Protein AF-A0A839LL98-F1 (afdb_monomer)

Mean predicted aligned error: 7.26 Å

Foldseek 3Di:
DCPVVDDDDDDVVVVVCCVVVPDDPVVVVVVCCVVCVPPPDALDQQVDPPPPDPCPPDDDDDDDDPPVVVVVLVVVCVVVVHDSVVVVVVVVQVVSCVRRVHPDHD

Sequence (106 aa):
DRGQDLPPAQPFRNYVAQARLGLTPAQHEAYFREQLGDVDEPTLPYGLSDVQGDGSQVGEAHLALPDSLSQALRTQARRLGVSVASLCHLAYAQLLGRVSGREDVV

Radius of gyration: 20.04 Å; Cα contacts (8 Å, |Δi|>4): 41; chains: 1; bounding box: 52×34×44 Å

Solvent-accessible surface area (backbone atoms only — not comparable to full-atom values): 6853 Å² total; per-residue (Å²): 131,75,78,80,80,56,78,81,82,77,63,68,66,56,55,54,48,48,65,70,70,51,74,52,69,69,57,54,49,52,51,50,43,72,75,51,64,85,66,86,71,79,62,36,56,75,71,58,77,91,73,93,67,93,61,87,84,70,81,86,85,87,80,86,74,55,68,68,58,54,52,49,45,50,52,50,18,61,76,71,75,49,52,54,66,58,55,52,51,50,55,47,46,57,49,44,17,65,51,45,77,34,92,78,67,106

Nearest PDB structures (foldseek):
  8f7g-assembly1_A  TM=8.295E-01  e=7.610E-02  Bacillus subtilis
  6n57-assembly1_L  TM=1.685E-01  e=7.461E+00  Escherichia coli

Secondary structure (DSSP, 8-state):
-GGGGSPPPPPHHHHHHHH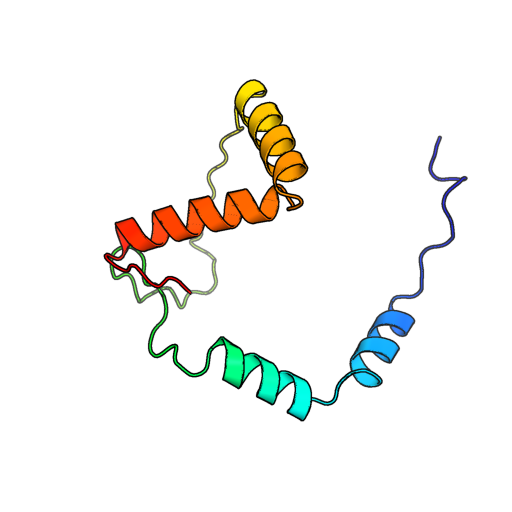HHSS-HHHHHHHHHHHHTT--S---GGG-----S-STT------PPPHHHHHHHHHHHHHHTS-HHHHHHHHHHHHHHHHHT-SS--

pLDDT: mean 90.06, std 9.27, range [49.38, 98.62]

Structure (mmCIF, N/CA/C/O backbone):
data_AF-A0A839LL98-F1
#
_entry.id   AF-A0A839LL98-F1
#
loop_
_atom_site.group_PDB
_atom_site.id
_atom_site.type_symbol
_atom_site.label_atom_id
_atom_site.label_alt_id
_atom_site.label_comp_id
_atom_site.label_asym_id
_atom_site.label_entity_id
_atom_site.label_seq_id
_atom_site.pdbx_PDB_ins_code
_atom_site.Cartn_x
_atom_site.Cartn_y
_atom_site.Cartn_z
_atom_site.occupancy
_atom_site.B_iso_or_equiv
_atom_site.auth_seq_id
_atom_site.auth_comp_id
_atom_site.auth_asym_id
_atom_site.auth_atom_id
_atom_site.pdbx_PDB_model_num
ATOM 1 N N . ASP A 1 1 ? 29.557 13.892 6.217 1.00 49.38 1 ASP A N 1
ATOM 2 C CA . ASP A 1 1 ? 28.833 14.161 4.969 1.00 49.38 1 ASP A CA 1
ATOM 3 C C . ASP A 1 1 ? 28.825 12.872 4.145 1.00 49.38 1 ASP A C 1
ATOM 5 O O . ASP A 1 1 ? 29.863 12.484 3.639 1.00 49.38 1 ASP A O 1
ATOM 9 N N . ARG A 1 2 ? 27.731 12.094 4.183 1.00 60.34 2 ARG A N 1
ATOM 10 C CA . ARG A 1 2 ? 27.676 10.694 3.686 1.00 60.34 2 ARG A CA 1
ATOM 11 C C . ARG A 1 2 ? 27.313 10.572 2.200 1.00 60.34 2 ARG A C 1
ATOM 13 O O . ARG A 1 2 ? 27.257 9.464 1.679 1.00 60.34 2 ARG A O 1
ATOM 20 N N . GLY A 1 3 ? 27.041 11.692 1.528 1.00 62.16 3 GLY A N 1
ATOM 21 C CA . GLY A 1 3 ? 26.663 11.701 0.113 1.00 62.16 3 GLY A CA 1
ATOM 22 C C . GLY A 1 3 ? 27.809 11.348 -0.840 1.00 62.16 3 GLY A C 1
ATOM 23 O O . GLY A 1 3 ? 27.543 10.908 -1.952 1.00 62.16 3 GLY A O 1
ATOM 24 N N . GLN A 1 4 ? 29.067 11.500 -0.406 1.00 68.12 4 GLN A N 1
ATOM 25 C CA . GLN A 1 4 ? 30.256 11.252 -1.235 1.00 68.12 4 GLN A CA 1
ATOM 26 C C . GLN A 1 4 ? 30.654 9.764 -1.337 1.00 68.12 4 GLN A C 1
ATOM 28 O O . GLN A 1 4 ? 31.403 9.417 -2.243 1.00 68.12 4 GLN A O 1
ATOM 33 N N . ASP A 1 5 ? 30.113 8.888 -0.479 1.00 82.56 5 ASP A N 1
ATOM 34 C CA . ASP A 1 5 ? 30.428 7.443 -0.450 1.00 82.56 5 ASP A CA 1
ATOM 35 C C . ASP A 1 5 ? 29.367 6.564 -1.144 1.00 82.56 5 ASP A C 1
ATOM 37 O O . ASP A 1 5 ? 29.405 5.334 -1.054 1.00 82.56 5 ASP A O 1
ATOM 41 N N . LEU A 1 6 ? 28.376 7.166 -1.810 1.00 85.69 6 LEU A N 1
ATOM 42 C CA . LEU A 1 6 ? 27.339 6.412 -2.512 1.00 85.69 6 LEU A CA 1
ATOM 43 C C . LEU A 1 6 ? 27.779 6.071 -3.941 1.00 85.69 6 LEU A C 1
ATOM 45 O O . LEU A 1 6 ? 28.373 6.909 -4.623 1.00 85.69 6 LEU A O 1
ATOM 49 N N . PRO A 1 7 ? 27.451 4.864 -4.437 1.00 87.06 7 PRO A N 1
ATOM 50 C CA . PRO A 1 7 ? 27.648 4.550 -5.842 1.00 87.06 7 PRO A CA 1
ATOM 51 C C . PRO A 1 7 ? 26.848 5.527 -6.721 1.00 87.06 7 PRO A C 1
ATOM 53 O O . PRO A 1 7 ? 25.799 6.028 -6.299 1.00 87.06 7 PRO A O 1
ATOM 56 N N . PRO A 1 8 ? 27.309 5.788 -7.955 1.00 88.19 8 PRO A N 1
ATOM 57 C CA . PRO A 1 8 ? 26.604 6.675 -8.868 1.00 88.19 8 PRO A CA 1
ATOM 58 C C . PRO A 1 8 ? 25.180 6.169 -9.120 1.00 88.19 8 PRO A C 1
ATOM 60 O O . PRO A 1 8 ? 24.948 4.967 -9.281 1.00 88.19 8 PRO A O 1
ATOM 63 N N . ALA A 1 9 ? 24.224 7.099 -9.182 1.00 89.06 9 ALA A N 1
ATOM 64 C CA . ALA A 1 9 ? 22.842 6.774 -9.504 1.00 89.06 9 ALA A CA 1
ATOM 65 C C . ALA A 1 9 ? 22.766 6.086 -10.874 1.00 89.06 9 ALA A C 1
ATOM 67 O O . ALA A 1 9 ? 23.352 6.550 -11.857 1.00 89.06 9 ALA A O 1
ATOM 68 N N . GLN A 1 10 ? 22.026 4.980 -10.951 1.00 91.56 10 GLN A N 1
ATOM 69 C CA . GLN A 1 10 ? 21.819 4.314 -12.229 1.00 91.56 10 GLN A CA 1
ATOM 70 C C . GLN A 1 10 ? 20.954 5.183 -13.153 1.00 91.56 10 GLN A C 1
ATOM 72 O O . GLN A 1 10 ? 19.924 5.704 -12.719 1.00 91.56 10 GLN A O 1
ATOM 77 N N . PRO A 1 11 ? 21.318 5.322 -14.440 1.00 94.19 11 PRO A N 1
ATOM 78 C CA . PRO A 1 11 ? 20.497 6.049 -15.396 1.00 94.19 11 PRO A CA 1
ATOM 79 C C . PRO A 1 11 ? 19.104 5.425 -15.542 1.00 94.19 11 PRO A C 1
ATOM 81 O O . PRO A 1 11 ? 18.983 4.237 -15.842 1.00 94.19 11 PRO A O 1
ATOM 84 N N . PHE A 1 12 ? 18.048 6.237 -15.445 1.00 92.50 12 PHE A N 1
ATOM 85 C CA . PHE A 1 12 ? 16.656 5.774 -15.572 1.00 92.50 12 PHE A CA 1
ATOM 86 C C . PHE A 1 12 ? 16.369 5.035 -16.895 1.00 92.50 12 PHE A C 1
ATOM 88 O O . PHE A 1 12 ? 15.565 4.107 -16.938 1.00 92.50 12 PHE A O 1
ATOM 95 N N . ARG A 1 13 ? 17.095 5.364 -17.973 1.00 93.75 13 ARG A N 1
ATOM 96 C CA . ARG A 1 13 ? 17.007 4.661 -19.268 1.00 93.75 13 ARG A CA 1
ATOM 97 C C . ARG A 1 13 ? 17.268 3.154 -19.171 1.00 93.75 13 ARG A C 1
ATOM 99 O O . ARG A 1 13 ? 16.733 2.408 -19.983 1.00 93.75 13 ARG A O 1
ATOM 106 N N . ASN A 1 14 ? 18.062 2.706 -18.196 1.00 92.56 14 ASN A N 1
ATOM 107 C CA . ASN A 1 14 ? 18.335 1.284 -17.995 1.00 92.56 14 ASN A CA 1
ATOM 108 C C . ASN A 1 14 ? 17.068 0.557 -17.523 1.00 92.56 14 ASN A C 1
ATOM 110 O O . ASN A 1 14 ? 16.754 -0.514 -18.031 1.00 92.56 14 ASN A O 1
ATOM 114 N N . TYR A 1 15 ? 16.301 1.177 -16.620 1.00 89.31 15 TYR A N 1
ATOM 115 C CA . TYR A 1 15 ? 14.996 0.672 -16.199 1.00 89.31 15 TYR A CA 1
ATOM 116 C C . TYR A 1 15 ? 13.998 0.657 -17.363 1.00 89.31 15 TYR A C 1
ATOM 118 O O . TYR A 1 15 ? 13.329 -0.347 -17.578 1.00 89.31 15 TYR A O 1
ATOM 126 N N . VAL A 1 16 ? 13.946 1.724 -18.171 1.00 91.75 16 VAL A N 1
ATOM 127 C CA . VAL A 1 16 ? 13.082 1.766 -19.367 1.00 91.75 16 VAL A CA 1
ATOM 128 C C . VAL A 1 16 ? 13.431 0.637 -20.340 1.00 91.75 16 VAL A C 1
ATOM 130 O O . VAL A 1 16 ? 12.533 -0.037 -20.841 1.00 91.75 16 VAL A O 1
ATOM 133 N N . ALA A 1 17 ? 14.722 0.401 -20.587 1.00 91.06 17 ALA A N 1
ATOM 134 C CA . ALA A 1 17 ? 15.174 -0.703 -21.424 1.00 91.06 17 ALA A CA 1
ATOM 135 C C . ALA A 1 17 ? 14.750 -2.058 -20.838 1.00 91.06 17 ALA A C 1
ATOM 137 O O . ALA A 1 17 ? 14.186 -2.872 -21.560 1.00 91.06 17 ALA A O 1
ATOM 138 N N . GLN A 1 18 ? 14.935 -2.279 -19.532 1.00 87.62 18 GLN A N 1
ATOM 139 C CA . GLN A 1 18 ? 14.504 -3.507 -18.857 1.00 87.62 18 GLN A CA 1
ATOM 140 C C . GLN A 1 18 ? 12.983 -3.712 -18.925 1.00 87.62 18 GLN A C 1
ATOM 142 O O . GLN A 1 18 ? 12.531 -4.817 -19.203 1.00 87.62 18 GLN A O 1
ATOM 147 N N . ALA A 1 19 ? 12.189 -2.660 -18.728 1.00 87.62 19 ALA A N 1
ATOM 148 C CA . ALA A 1 19 ? 10.731 -2.727 -18.808 1.00 87.62 19 ALA A CA 1
ATOM 149 C C . ALA A 1 19 ? 10.230 -3.021 -20.234 1.00 87.62 19 ALA A C 1
ATOM 151 O O . ALA A 1 19 ? 9.192 -3.651 -20.405 1.00 87.62 19 ALA A O 1
ATOM 152 N N . ARG A 1 20 ? 10.961 -2.574 -21.267 1.00 86.88 20 ARG A N 1
ATOM 153 C CA . ARG A 1 20 ? 10.628 -2.815 -22.684 1.00 86.88 20 ARG A CA 1
ATOM 154 C C . ARG A 1 20 ? 11.128 -4.160 -23.211 1.00 86.88 20 ARG A C 1
ATOM 156 O O . ARG A 1 20 ? 10.485 -4.724 -24.087 1.00 86.88 20 ARG A O 1
ATOM 163 N N . LEU A 1 21 ? 12.275 -4.629 -22.722 1.00 85.81 21 LEU A N 1
ATOM 164 C CA . LEU A 1 21 ? 12.936 -5.869 -23.154 1.00 85.81 21 LEU A CA 1
ATOM 165 C C . LEU A 1 21 ? 12.641 -7.064 -22.235 1.00 85.81 21 LEU A C 1
ATOM 167 O O . LEU A 1 21 ? 13.131 -8.159 -22.492 1.00 85.81 21 LEU A O 1
ATOM 171 N N . GLY A 1 22 ? 11.904 -6.839 -21.146 1.00 83.00 22 GLY A N 1
ATOM 172 C CA . GLY A 1 22 ? 11.491 -7.861 -20.193 1.00 83.00 22 GLY A CA 1
ATOM 173 C C . GLY A 1 22 ? 10.333 -8.710 -20.715 1.00 83.00 22 GLY A C 1
ATOM 174 O O . GLY A 1 22 ? 10.335 -9.175 -21.852 1.00 83.00 22 GLY A O 1
ATOM 175 N N . LEU A 1 23 ? 9.333 -8.937 -19.865 1.00 84.94 23 LEU A N 1
ATOM 176 C CA . LEU A 1 23 ? 8.154 -9.713 -20.239 1.00 84.94 23 LEU A CA 1
ATOM 177 C C . LEU A 1 23 ? 7.338 -8.997 -21.319 1.00 84.94 23 LEU A C 1
ATOM 179 O O . LEU A 1 23 ? 7.210 -7.771 -21.345 1.00 84.94 23 LEU A O 1
ATOM 183 N N . THR A 1 24 ? 6.756 -9.790 -22.210 1.00 87.56 24 THR A N 1
ATOM 184 C CA . THR A 1 24 ? 5.862 -9.282 -23.249 1.00 87.56 24 THR A CA 1
ATOM 185 C C . THR A 1 24 ? 4.542 -8.790 -22.638 1.00 87.56 24 THR A C 1
ATOM 187 O O . THR A 1 24 ? 4.110 -9.308 -21.605 1.00 87.56 24 THR A O 1
ATOM 190 N N . PRO A 1 25 ? 3.834 -7.845 -23.285 1.00 89.31 25 PRO A N 1
ATOM 191 C CA . PRO A 1 25 ? 2.504 -7.423 -22.841 1.00 89.31 25 PRO A CA 1
ATOM 192 C C . PRO A 1 25 ? 1.523 -8.588 -22.657 1.00 89.31 25 PRO A C 1
ATOM 194 O O . PRO A 1 25 ? 0.777 -8.598 -21.686 1.00 89.31 25 PRO A O 1
ATOM 197 N N . ALA A 1 26 ? 1.583 -9.603 -23.525 1.00 93.81 26 ALA A N 1
ATOM 198 C CA . ALA A 1 26 ? 0.749 -10.800 -23.419 1.00 93.81 26 ALA A CA 1
ATOM 199 C C . ALA A 1 26 ? 1.025 -11.608 -22.139 1.00 93.81 26 ALA A C 1
ATOM 201 O O . ALA A 1 26 ? 0.101 -12.160 -21.551 1.00 93.81 26 ALA A O 1
ATOM 202 N N . GLN A 1 27 ? 2.279 -11.658 -21.674 1.00 92.94 27 GLN A N 1
ATOM 203 C CA . GLN A 1 27 ? 2.617 -12.311 -20.405 1.00 92.94 27 GLN A CA 1
ATOM 204 C C . GLN A 1 27 ? 2.102 -11.513 -19.203 1.00 92.94 27 GLN A C 1
ATOM 206 O O . GLN A 1 27 ? 1.605 -12.113 -18.255 1.00 92.94 27 GLN A O 1
ATOM 211 N N . HIS A 1 28 ? 2.174 -10.178 -19.247 1.00 92.00 28 HIS A N 1
ATOM 212 C CA . HIS A 1 28 ? 1.562 -9.340 -18.212 1.00 92.00 28 HIS A CA 1
ATOM 213 C C . HIS A 1 28 ? 0.036 -9.499 -18.184 1.00 92.00 28 HIS A C 1
ATOM 215 O O . HIS A 1 28 ? -0.537 -9.653 -17.111 1.00 92.00 28 HIS A O 1
ATOM 221 N N . GLU A 1 29 ? -0.618 -9.504 -19.348 1.00 95.25 29 GLU A N 1
ATOM 222 C CA . GLU A 1 29 ? -2.067 -9.700 -19.454 1.00 95.25 29 GLU A CA 1
ATOM 223 C C . GLU A 1 29 ? -2.490 -11.071 -18.925 1.00 95.25 29 GLU A C 1
ATOM 225 O O . GLU A 1 29 ? -3.425 -11.147 -18.135 1.00 95.25 29 GLU A O 1
ATOM 230 N N . ALA A 1 30 ? -1.790 -12.142 -19.316 1.00 96.38 30 ALA A N 1
ATOM 231 C CA . ALA A 1 30 ? -2.076 -13.488 -18.831 1.00 96.38 30 ALA A CA 1
ATOM 232 C C . ALA A 1 30 ? -1.977 -13.570 -17.301 1.00 96.38 30 ALA A C 1
ATOM 234 O O . ALA A 1 30 ? -2.889 -14.092 -16.668 1.00 96.38 30 ALA A O 1
ATOM 235 N N . TYR A 1 31 ? -0.926 -12.985 -16.715 1.00 95.19 31 TYR A N 1
ATOM 236 C CA . TYR A 1 31 ? -0.756 -12.923 -15.264 1.00 95.19 31 TYR A CA 1
ATOM 237 C C . TYR A 1 31 ? -1.905 -12.170 -14.582 1.00 95.19 31 TYR A C 1
ATOM 239 O O . TYR A 1 31 ? -2.531 -12.693 -13.670 1.00 95.19 31 TYR A O 1
ATOM 247 N N . PHE A 1 32 ? -2.234 -10.952 -15.024 1.00 94.62 32 PHE A N 1
ATOM 248 C CA . PHE A 1 32 ? -3.309 -10.188 -14.381 1.00 94.62 32 PHE A CA 1
ATOM 249 C C . PHE A 1 32 ? -4.693 -10.794 -14.614 1.00 94.62 32 PHE A C 1
ATOM 251 O O . PHE A 1 32 ? -5.538 -10.701 -13.732 1.00 94.62 32 PHE A O 1
ATOM 258 N N . ARG A 1 33 ? -4.924 -11.453 -15.754 1.00 95.88 33 ARG A N 1
ATOM 259 C CA . ARG A 1 33 ? -6.159 -12.207 -15.993 1.00 95.88 33 ARG A CA 1
ATOM 260 C C . ARG A 1 33 ? -6.283 -13.400 -15.052 1.00 95.88 33 ARG A C 1
ATOM 262 O O . ARG A 1 33 ? -7.379 -13.662 -14.584 1.00 95.88 33 ARG A O 1
ATOM 269 N N . GLU A 1 34 ? -5.195 -14.113 -14.782 1.00 96.19 34 GLU A N 1
ATOM 270 C CA . GLU A 1 34 ? -5.190 -15.191 -13.787 1.00 96.19 34 GLU A CA 1
ATOM 271 C C . GLU A 1 34 ? -5.466 -14.653 -12.377 1.00 96.19 34 GLU A C 1
ATOM 273 O O . GLU A 1 34 ? -6.225 -15.260 -11.632 1.00 96.19 34 GLU A O 1
ATOM 278 N N . GLN A 1 35 ? -4.891 -13.498 -12.027 1.00 93.62 35 GLN A N 1
ATOM 279 C CA . GLN A 1 35 ? -4.987 -12.936 -10.677 1.00 93.62 35 GLN A CA 1
ATOM 280 C C . GLN A 1 35 ? -6.281 -12.168 -10.374 1.00 93.62 35 GLN A C 1
ATOM 282 O O . GLN A 1 35 ? -6.631 -12.064 -9.205 1.00 93.62 35 GLN A O 1
ATOM 287 N N . LEU A 1 36 ? -6.908 -11.545 -11.377 1.00 93.00 36 LEU A N 1
ATOM 288 C CA . LEU A 1 36 ? -8.024 -10.598 -11.209 1.00 93.00 36 LEU A CA 1
ATOM 289 C C . LEU A 1 36 ? -9.203 -10.891 -12.153 1.00 93.00 36 LEU A C 1
ATOM 291 O O . LEU A 1 36 ? -10.095 -10.059 -12.302 1.00 93.00 36 LEU A O 1
ATOM 295 N N . GLY A 1 37 ? -9.184 -12.015 -12.872 1.00 92.81 37 GLY A N 1
ATOM 296 C CA . GLY A 1 37 ? -10.173 -12.315 -13.913 1.00 92.81 37 GLY A CA 1
ATOM 297 C C . GLY A 1 37 ? -11.577 -12.627 -13.394 1.00 92.81 37 GLY A C 1
ATOM 298 O O . GLY A 1 37 ? -12.521 -12.589 -14.176 1.00 92.81 37 GLY A O 1
ATOM 299 N N . ASP A 1 38 ? -11.703 -12.934 -12.107 1.00 92.38 38 ASP A N 1
ATOM 300 C CA . ASP A 1 38 ? -12.941 -13.195 -11.369 1.00 92.38 38 ASP A CA 1
ATOM 301 C C . ASP A 1 38 ? -13.464 -11.965 -10.605 1.00 92.38 38 ASP A C 1
ATOM 303 O O . ASP A 1 38 ? -14.482 -12.039 -9.921 1.00 92.38 38 ASP A O 1
ATOM 307 N N . VAL A 1 39 ? -12.791 -10.819 -10.731 1.00 90.94 39 VAL A N 1
ATOM 308 C CA . VAL A 1 39 ? -13.190 -9.570 -10.083 1.00 90.94 39 VAL A CA 1
ATOM 309 C C . VAL A 1 39 ? -14.240 -8.853 -10.932 1.00 90.94 39 VAL A C 1
ATOM 311 O O . VAL A 1 39 ? -13.913 -8.198 -11.922 1.00 90.94 39 VAL A O 1
ATOM 314 N N . ASP A 1 40 ? -15.502 -8.936 -10.513 1.00 85.62 40 ASP A N 1
ATOM 315 C CA . ASP A 1 40 ? -16.626 -8.334 -11.247 1.00 85.62 40 ASP A CA 1
ATOM 316 C C . ASP A 1 40 ? -16.853 -6.843 -10.921 1.00 85.62 40 ASP A C 1
ATOM 318 O O . ASP A 1 40 ? -17.255 -6.063 -11.786 1.00 85.62 40 ASP A O 1
ATOM 322 N N . GLU A 1 41 ? -16.597 -6.421 -9.675 1.00 86.44 41 GLU A N 1
ATOM 323 C CA . GLU A 1 41 ? -16.885 -5.063 -9.188 1.00 86.44 41 GLU A CA 1
ATOM 324 C C . GLU A 1 41 ? -15.867 -4.597 -8.133 1.00 86.44 41 GLU A C 1
ATOM 326 O O . GLU A 1 41 ? -15.482 -5.400 -7.274 1.00 86.44 41 GLU A O 1
ATOM 331 N N . PRO A 1 42 ? -15.488 -3.302 -8.114 1.00 86.38 42 PRO A N 1
ATOM 332 C CA . PRO A 1 42 ? -14.566 -2.762 -7.120 1.00 86.38 42 PRO A CA 1
ATOM 333 C C . PRO A 1 42 ? -15.160 -2.777 -5.705 1.00 86.38 42 PRO A C 1
ATOM 335 O O . PRO A 1 42 ? -16.378 -2.782 -5.501 1.00 86.38 42 PRO A O 1
ATOM 338 N N . THR A 1 43 ? -14.291 -2.691 -4.701 1.00 89.00 43 THR A N 1
ATOM 339 C CA . THR A 1 43 ? -14.724 -2.474 -3.319 1.00 89.00 43 THR A CA 1
ATOM 340 C C . THR A 1 43 ? -15.169 -1.023 -3.141 1.00 89.00 43 THR A C 1
ATOM 342 O O . THR A 1 43 ? -14.337 -0.120 -3.163 1.00 89.00 43 THR A O 1
ATOM 345 N N . LEU A 1 44 ? -16.470 -0.783 -2.943 1.00 88.12 44 LEU A N 1
ATOM 346 C CA . LEU A 1 44 ? -17.030 0.555 -2.715 1.00 88.12 44 LEU A CA 1
ATOM 347 C C . LEU A 1 44 ? -17.309 0.777 -1.216 1.00 88.12 44 LEU A C 1
ATOM 349 O O . LEU A 1 44 ? -18.328 0.296 -0.705 1.00 88.12 44 LEU A O 1
ATOM 353 N N . PRO A 1 45 ? -16.442 1.495 -0.474 1.00 86.31 45 PRO A N 1
ATOM 354 C CA . PRO A 1 45 ? -16.698 1.815 0.926 1.00 86.31 45 PRO A CA 1
ATOM 355 C C 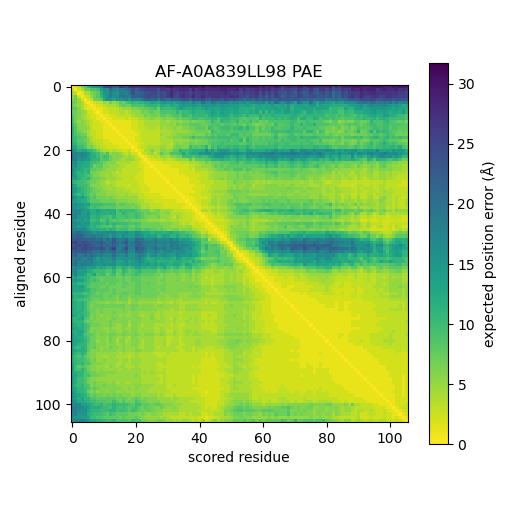. PRO A 1 45 ? -18.001 2.603 1.048 1.00 86.31 45 PRO A C 1
ATOM 357 O O . PRO A 1 45 ? -18.203 3.583 0.330 1.00 86.31 45 PRO A O 1
ATOM 360 N N . TYR A 1 46 ? -18.884 2.186 1.957 1.00 86.88 46 TYR A N 1
ATOM 361 C CA . TYR A 1 46 ? -20.188 2.824 2.166 1.00 86.88 46 TYR A CA 1
ATOM 362 C C . TYR A 1 46 ? -21.083 2.892 0.910 1.00 86.88 46 TYR A C 1
ATOM 364 O O . TYR A 1 46 ? -22.022 3.684 0.876 1.00 86.88 46 TYR A O 1
ATOM 372 N N . GLY A 1 47 ? -20.804 2.091 -0.128 1.00 80.50 47 GLY A N 1
ATOM 373 C CA . GLY A 1 47 ? -21.543 2.128 -1.395 1.00 80.50 47 GLY A CA 1
ATOM 374 C C . GLY A 1 47 ? -21.346 3.415 -2.206 1.00 80.50 47 GLY A C 1
ATOM 375 O O . GLY A 1 47 ? -22.149 3.706 -3.090 1.00 80.50 47 GLY A O 1
ATOM 376 N N . LEU A 1 48 ? -20.305 4.203 -1.913 1.00 80.06 48 LEU A N 1
ATOM 377 C CA . LEU A 1 48 ? -20.007 5.442 -2.631 1.00 80.06 48 LEU A CA 1
ATOM 378 C C . LEU A 1 48 ? -19.349 5.123 -3.978 1.00 80.06 48 LEU A C 1
ATOM 380 O O . LEU A 1 48 ? -18.177 4.763 -4.031 1.00 80.06 48 LEU A O 1
ATOM 384 N N . SER A 1 49 ? -20.109 5.254 -5.065 1.00 73.62 49 SER A N 1
ATOM 385 C CA . SER A 1 49 ? -19.645 5.019 -6.440 1.00 73.62 49 SER A CA 1
ATOM 386 C C . SER A 1 49 ? -19.207 6.292 -7.174 1.00 73.62 49 SER A C 1
ATOM 388 O O . SER A 1 49 ? -18.477 6.208 -8.162 1.00 73.62 49 SER A O 1
ATOM 390 N N . ASP A 1 50 ? -19.609 7.471 -6.691 1.00 70.19 50 ASP A N 1
ATOM 391 C CA . ASP A 1 50 ? -19.290 8.757 -7.318 1.00 70.19 50 ASP A CA 1
ATOM 392 C C . ASP A 1 50 ? -17.934 9.300 -6.836 1.00 70.19 50 ASP A C 1
ATOM 394 O O . ASP A 1 50 ? -17.842 10.241 -6.051 1.00 70.19 50 ASP A O 1
ATOM 398 N N . VAL A 1 51 ? -16.860 8.632 -7.261 1.00 66.00 51 VAL A N 1
ATOM 399 C CA . VAL A 1 51 ? -15.462 9.019 -6.978 1.00 66.00 51 VAL A CA 1
ATOM 400 C C . VAL A 1 51 ? -14.743 9.591 -8.208 1.00 66.00 51 VAL A C 1
ATOM 402 O O . VAL A 1 51 ? -13.542 9.852 -8.171 1.00 66.00 51 VAL A O 1
ATOM 405 N N . GLN A 1 52 ? -15.469 9.794 -9.311 1.00 66.06 52 GLN A N 1
ATOM 406 C CA . GLN A 1 52 ? -14.951 10.336 -10.571 1.00 66.06 52 GLN A CA 1
ATOM 407 C C . GLN A 1 52 ? -14.864 11.871 -10.486 1.00 66.06 52 GLN A C 1
ATOM 409 O O . GLN A 1 52 ? -15.678 12.593 -11.054 1.00 66.06 52 GLN A O 1
ATOM 414 N N . GLY A 1 53 ? -13.879 12.376 -9.742 1.00 73.19 53 GLY A N 1
ATOM 415 C CA . GLY A 1 53 ? -13.568 13.805 -9.636 1.00 73.19 53 GLY A CA 1
ATOM 416 C C . GLY A 1 53 ? -12.155 14.138 -10.121 1.00 73.19 53 GLY A C 1
ATOM 417 O O . GLY A 1 53 ? -11.331 13.255 -10.340 1.00 73.19 53 GLY A O 1
ATOM 418 N N . ASP A 1 54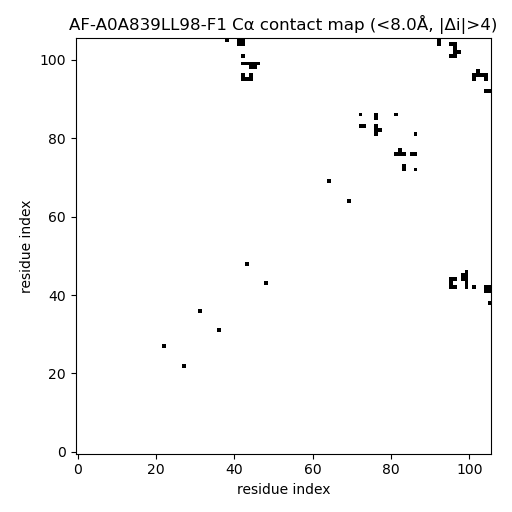 ? -11.841 15.427 -10.235 1.00 81.69 54 ASP A N 1
ATOM 419 C CA . ASP A 1 54 ? -10.490 15.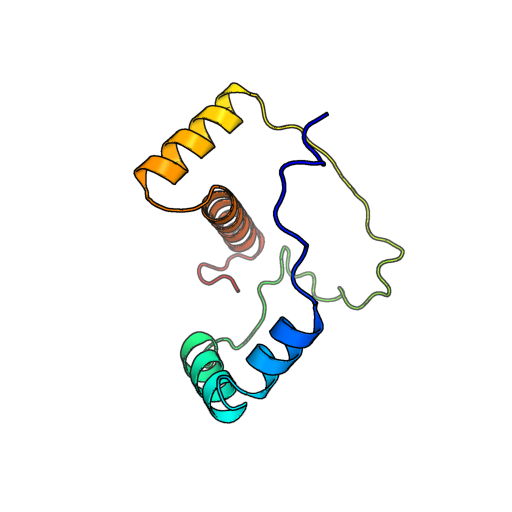927 -10.552 1.00 81.69 54 ASP A CA 1
ATOM 420 C C . ASP A 1 54 ? -9.540 15.942 -9.335 1.00 81.69 54 ASP A C 1
ATOM 422 O O . ASP A 1 54 ? -8.419 16.444 -9.410 1.00 81.69 54 ASP A O 1
ATOM 426 N N . GLY A 1 55 ? -9.994 15.404 -8.198 1.00 79.06 55 GLY A N 1
ATOM 427 C CA . GLY A 1 55 ? -9.250 15.358 -6.941 1.00 79.06 55 GLY A CA 1
ATOM 428 C C . GLY A 1 55 ? -9.211 16.680 -6.168 1.00 79.06 55 GLY A C 1
ATOM 429 O O . GLY A 1 55 ? -8.647 16.716 -5.078 1.00 79.06 55 GLY A O 1
ATOM 430 N N . SER A 1 56 ? -9.835 17.755 -6.664 1.00 83.44 56 SER A N 1
ATOM 431 C CA . SER A 1 56 ? -9.785 19.083 -6.027 1.00 83.44 56 SER A CA 1
ATOM 432 C C . SER A 1 56 ? -10.465 19.159 -4.652 1.00 83.44 56 SER A C 1
ATOM 434 O O . SER A 1 56 ? -10.184 20.074 -3.881 1.00 83.44 56 SER A O 1
ATOM 436 N N . GLN A 1 57 ? -11.339 18.200 -4.333 1.00 81.56 57 GLN A N 1
ATOM 437 C CA . GLN A 1 57 ? -12.099 18.126 -3.077 1.00 81.56 57 GLN A CA 1
ATOM 438 C C . GLN A 1 57 ? -11.543 17.091 -2.084 1.00 81.56 57 GLN A C 1
ATOM 440 O O . GLN A 1 57 ? -12.211 16.746 -1.109 1.00 81.56 57 GLN A O 1
ATOM 445 N N . VAL A 1 58 ? -10.342 16.553 -2.324 1.00 85.50 58 VAL A N 1
ATOM 446 C CA . VAL A 1 58 ? -9.728 15.579 -1.413 1.00 85.50 58 VAL A CA 1
ATOM 447 C C . VAL A 1 58 ? -9.300 16.281 -0.124 1.00 85.50 58 VAL A C 1
ATOM 449 O O . VAL A 1 58 ? -8.437 17.155 -0.127 1.00 85.50 58 VAL A O 1
ATOM 452 N N . GLY A 1 59 ? -9.908 15.883 0.994 1.00 89.50 59 GLY A N 1
ATOM 453 C CA . GLY A 1 59 ? -9.453 16.261 2.328 1.00 89.50 59 GLY A CA 1
ATOM 454 C C . GLY A 1 59 ? -8.344 15.330 2.815 1.00 89.50 59 GLY A C 1
ATOM 455 O O . GLY A 1 59 ? -8.431 14.115 2.644 1.00 89.50 59 GLY A O 1
ATOM 456 N N . GLU A 1 60 ? -7.324 15.889 3.464 1.00 92.94 60 GLU A N 1
ATOM 457 C CA . GLU A 1 60 ? -6.228 15.122 4.061 1.00 92.94 60 GLU A CA 1
ATOM 458 C C . GLU A 1 60 ? -6.342 15.086 5.587 1.00 92.94 60 GLU A C 1
ATOM 460 O O . GLU A 1 60 ? -6.676 16.077 6.240 1.00 92.94 60 GLU A O 1
ATOM 465 N N . ALA A 1 61 ? -6.030 13.929 6.168 1.00 95.19 61 ALA A N 1
ATOM 466 C CA . ALA A 1 61 ? -5.933 13.746 7.607 1.00 95.19 61 ALA A CA 1
ATOM 467 C C . ALA A 1 61 ? -4.640 13.001 7.942 1.00 95.19 61 ALA A C 1
ATOM 469 O O . ALA A 1 61 ? -4.306 11.993 7.319 1.00 95.19 61 ALA A O 1
ATOM 470 N N . HIS A 1 62 ? -3.934 13.476 8.967 1.00 96.06 62 HIS A N 1
ATOM 471 C CA . HIS A 1 62 ? -2.697 12.864 9.439 1.00 96.06 62 HIS A CA 1
ATOM 472 C C . HIS A 1 62 ? -2.838 12.441 10.892 1.00 96.06 62 HIS A C 1
ATOM 474 O O . HIS A 1 62 ? -3.192 13.241 11.758 1.00 96.06 62 HIS A O 1
ATOM 480 N N . LEU A 1 63 ? -2.495 11.185 11.163 1.00 96.31 63 LEU A N 1
ATOM 481 C CA . LEU A 1 63 ? -2.392 10.657 12.512 1.00 96.31 63 LEU A CA 1
ATOM 482 C C . LEU A 1 63 ? -1.063 9.925 12.658 1.00 96.31 63 LEU A C 1
ATOM 484 O O . LEU A 1 63 ? -0.800 8.942 11.965 1.00 96.31 63 LEU A O 1
ATOM 488 N N . ALA A 1 64 ? -0.225 10.406 13.573 1.00 97.00 64 ALA A N 1
ATOM 489 C CA . ALA A 1 64 ? 1.000 9.711 13.927 1.00 97.00 64 ALA A CA 1
ATOM 490 C C . ALA A 1 64 ? 0.664 8.449 14.730 1.00 97.00 64 ALA A C 1
ATOM 492 O O . ALA A 1 64 ? -0.101 8.494 15.696 1.00 97.00 64 ALA A O 1
ATOM 493 N N . LEU A 1 65 ? 1.259 7.319 14.346 1.00 96.38 65 LEU A N 1
ATOM 494 C CA . LEU A 1 65 ? 1.162 6.101 15.140 1.00 96.38 65 LEU A CA 1
ATOM 495 C C . LEU A 1 65 ? 2.041 6.236 16.390 1.00 96.38 65 LEU A C 1
ATOM 497 O O . LEU A 1 65 ? 3.192 6.658 16.260 1.00 96.38 65 LEU A O 1
ATOM 501 N N . PRO A 1 66 ? 1.563 5.815 17.574 1.00 98.19 66 PRO A N 1
ATOM 502 C CA . PRO A 1 66 ? 2.404 5.741 18.761 1.00 98.19 66 PRO A CA 1
ATOM 503 C C . PRO A 1 66 ? 3.672 4.919 18.502 1.00 98.19 66 PRO A C 1
ATOM 505 O O . PRO A 1 66 ? 3.630 3.893 17.813 1.00 98.19 66 PRO A O 1
ATOM 508 N N . ASP A 1 67 ? 4.795 5.325 19.093 1.00 98.19 67 ASP A N 1
ATOM 509 C CA . ASP A 1 67 ? 6.090 4.660 18.891 1.00 98.19 67 ASP A CA 1
ATOM 510 C C . ASP A 1 67 ? 6.045 3.168 19.234 1.00 98.19 67 ASP A C 1
ATOM 512 O O . ASP A 1 67 ? 6.602 2.338 18.512 1.00 98.19 67 ASP A O 1
ATOM 516 N N . SER A 1 68 ? 5.325 2.811 20.298 1.00 98.31 68 SER A N 1
ATOM 517 C CA . SER A 1 68 ? 5.132 1.422 20.720 1.00 98.31 68 SER A CA 1
ATOM 518 C C . SER A 1 68 ? 4.432 0.584 19.647 1.00 98.31 68 SER A C 1
ATOM 520 O O . SER A 1 68 ? 4.871 -0.528 19.348 1.00 98.31 68 SER A O 1
ATOM 522 N N . LEU A 1 69 ? 3.392 1.126 19.006 1.00 97.94 69 LEU A N 1
ATOM 523 C CA . LEU A 1 69 ? 2.693 0.463 17.907 1.00 97.94 69 LEU A CA 1
ATOM 524 C C . LEU A 1 69 ? 3.601 0.339 16.678 1.00 97.94 69 LEU A C 1
ATOM 526 O O . LEU A 1 69 ? 3.685 -0.729 16.073 1.00 97.94 69 LEU A O 1
ATOM 530 N N . SER A 1 70 ? 4.344 1.396 16.349 1.00 97.94 70 SER A N 1
ATOM 531 C CA . SER A 1 70 ? 5.309 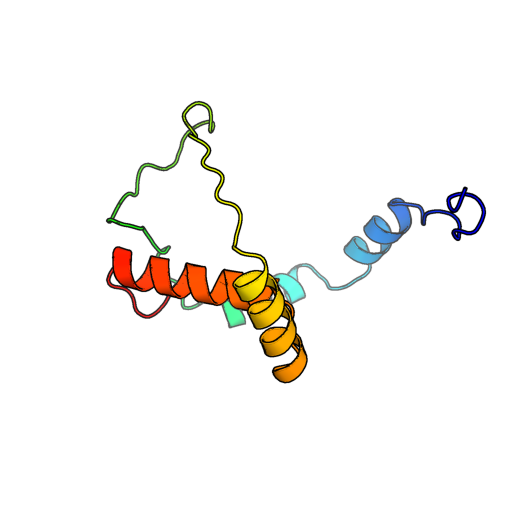1.389 15.246 1.00 97.94 70 SER A CA 1
ATOM 532 C C . SER A 1 70 ? 6.393 0.317 15.429 1.00 97.94 70 SER A C 1
ATOM 534 O O . SER A 1 70 ? 6.744 -0.395 14.484 1.00 97.94 70 SER A O 1
ATOM 536 N N . GLN A 1 71 ? 6.912 0.153 16.649 1.00 98.50 71 GLN A N 1
ATOM 537 C CA . GLN A 1 71 ? 7.886 -0.890 16.986 1.00 98.50 71 GLN A CA 1
ATOM 538 C C . GLN A 1 71 ? 7.271 -2.294 16.942 1.00 98.50 71 GLN A C 1
ATOM 540 O O . GLN A 1 71 ? 7.893 -3.227 16.419 1.00 98.50 71 GLN A O 1
ATOM 545 N N . ALA A 1 72 ? 6.038 -2.443 17.435 1.00 98.31 72 ALA A N 1
ATOM 546 C CA . ALA A 1 72 ? 5.310 -3.703 17.374 1.00 98.31 72 ALA A CA 1
ATOM 547 C C . ALA A 1 72 ? 5.113 -4.146 15.918 1.00 98.31 72 ALA A C 1
ATOM 549 O O . ALA A 1 72 ? 5.498 -5.261 15.571 1.00 98.31 72 ALA A O 1
ATOM 550 N N . LEU A 1 73 ? 4.629 -3.262 15.040 1.00 98.19 73 LEU A N 1
ATOM 551 C CA . LEU A 1 73 ? 4.445 -3.543 13.612 1.00 98.19 73 LEU A CA 1
ATOM 552 C C . LEU A 1 73 ? 5.744 -3.995 12.934 1.00 98.19 73 LEU A C 1
ATOM 554 O O . LEU A 1 73 ? 5.744 -4.988 12.209 1.00 98.19 73 LEU A O 1
ATOM 558 N N . ARG A 1 74 ? 6.871 -3.326 13.210 1.00 98.50 74 ARG A N 1
ATOM 559 C CA . ARG A 1 74 ? 8.189 -3.722 12.675 1.00 98.50 74 ARG A CA 1
ATOM 560 C C . ARG A 1 74 ? 8.612 -5.110 13.151 1.00 98.50 74 ARG A C 1
ATOM 562 O O . ARG A 1 74 ? 9.129 -5.898 12.361 1.00 98.50 74 ARG A O 1
ATOM 569 N N . THR A 1 75 ? 8.370 -5.414 14.423 1.00 98.62 75 THR A N 1
ATOM 570 C CA . THR A 1 75 ? 8.655 -6.733 15.003 1.00 98.62 75 THR A CA 1
ATOM 571 C C . THR A 1 75 ? 7.809 -7.821 14.343 1.00 98.62 75 THR A C 1
ATOM 573 O O . THR A 1 75 ? 8.342 -8.858 13.951 1.00 98.62 75 THR A O 1
ATOM 576 N N . GLN A 1 76 ? 6.509 -7.571 14.167 1.00 98.50 76 GLN A N 1
ATOM 577 C CA . GLN A 1 76 ? 5.588 -8.506 13.518 1.00 98.50 76 GLN A CA 1
ATOM 578 C C . GLN A 1 76 ? 5.959 -8.748 12.055 1.00 98.50 76 GLN A C 1
ATOM 580 O O . GLN A 1 76 ? 6.084 -9.898 11.643 1.00 98.50 76 GLN A O 1
ATOM 585 N N . ALA A 1 77 ? 6.201 -7.679 11.294 1.00 98.50 77 ALA A N 1
ATOM 586 C CA . ALA A 1 77 ? 6.578 -7.756 9.887 1.00 98.50 77 ALA A CA 1
ATOM 587 C C . ALA A 1 77 ? 7.854 -8.591 9.702 1.00 98.50 77 ALA A C 1
ATOM 589 O O . ALA A 1 77 ? 7.872 -9.529 8.907 1.00 98.50 77 ALA A O 1
ATOM 590 N N . ARG A 1 78 ? 8.885 -8.340 10.527 1.00 98.50 78 ARG A N 1
ATOM 591 C CA . ARG A 1 78 ? 10.121 -9.135 10.521 1.00 98.50 78 ARG A CA 1
ATOM 592 C C . ARG A 1 78 ? 9.862 -10.605 10.851 1.00 98.50 78 ARG A C 1
ATOM 594 O O . ARG A 1 78 ? 10.414 -11.466 10.178 1.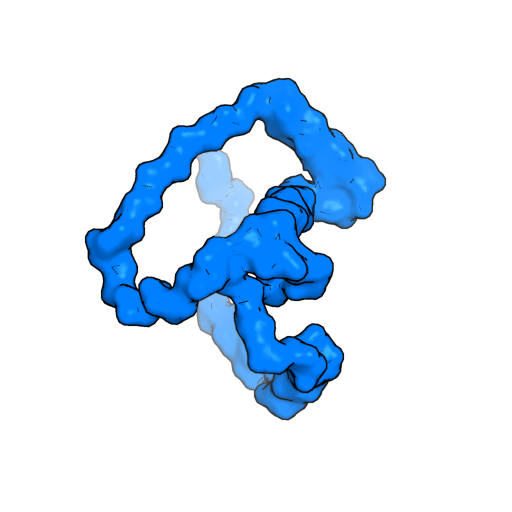00 98.50 78 ARG A O 1
ATOM 601 N N . ARG A 1 79 ? 9.040 -10.897 11.863 1.00 98.50 79 ARG A N 1
ATOM 602 C CA . ARG A 1 79 ? 8.723 -12.279 12.255 1.00 98.50 79 ARG A CA 1
ATOM 603 C C . ARG A 1 79 ? 7.977 -13.039 11.156 1.00 98.50 79 ARG A C 1
ATOM 605 O O . ARG A 1 79 ? 8.194 -14.233 11.001 1.00 98.50 79 ARG A O 1
ATOM 612 N N . LEU A 1 80 ? 7.111 -12.351 10.418 1.00 98.19 80 LEU A N 1
ATOM 613 C CA . LEU A 1 80 ? 6.320 -12.913 9.321 1.00 98.19 80 LEU A CA 1
ATOM 614 C C . LEU A 1 80 ? 7.067 -12.921 7.976 1.00 98.19 80 LEU A C 1
ATOM 616 O O . LEU A 1 80 ? 6.550 -13.463 7.008 1.00 98.19 80 LEU A O 1
ATOM 620 N N . GLY A 1 81 ? 8.259 -12.320 7.896 1.00 98.25 81 GLY A N 1
ATOM 621 C CA . GLY A 1 81 ? 9.024 -12.221 6.650 1.00 98.25 81 GLY A CA 1
ATOM 622 C C . GLY A 1 81 ? 8.419 -11.266 5.613 1.00 98.25 81 GLY A C 1
ATOM 623 O O . GLY A 1 81 ? 8.730 -11.378 4.432 1.00 98.25 81 GLY A O 1
ATOM 624 N N . VAL A 1 82 ? 7.570 -10.325 6.037 1.00 98.44 82 VAL A N 1
ATOM 625 C CA . VAL A 1 82 ? 6.889 -9.354 5.163 1.00 98.44 82 VAL A CA 1
ATOM 626 C C . VAL A 1 82 ? 7.317 -7.920 5.479 1.00 98.44 82 VAL A C 1
ATOM 628 O O . VAL A 1 82 ? 7.982 -7.644 6.479 1.00 98.44 82 VAL A O 1
ATOM 631 N N . SER A 1 83 ? 6.925 -6.971 4.630 1.00 98.06 83 SER A N 1
ATOM 632 C CA . SER A 1 83 ? 7.116 -5.544 4.902 1.00 98.06 83 SER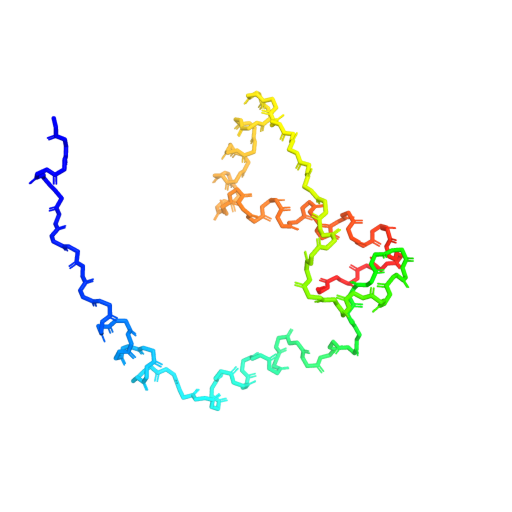 A CA 1
ATOM 633 C C . SER A 1 83 ? 6.039 -5.003 5.851 1.00 98.06 83 SER A C 1
ATOM 635 O O . SER A 1 83 ? 4.923 -5.517 5.906 1.00 98.06 83 SER A O 1
ATOM 637 N N . VAL A 1 84 ? 6.332 -3.904 6.559 1.00 97.94 84 VAL A N 1
ATOM 638 C CA . VAL A 1 84 ? 5.305 -3.182 7.340 1.00 97.94 84 VAL A CA 1
ATOM 639 C C . VAL A 1 84 ? 4.169 -2.694 6.432 1.00 97.94 84 VAL A C 1
ATOM 641 O O . VAL A 1 84 ? 3.013 -2.759 6.832 1.00 97.94 84 VAL A O 1
ATOM 644 N N . ALA A 1 85 ? 4.477 -2.303 5.188 1.00 97.56 85 ALA A N 1
ATOM 645 C CA . ALA A 1 85 ? 3.470 -1.925 4.196 1.00 97.56 85 ALA A CA 1
ATOM 646 C C . ALA A 1 85 ? 2.452 -3.049 3.934 1.00 97.56 85 ALA A C 1
ATOM 648 O O . ALA A 1 85 ? 1.268 -2.769 3.800 1.00 97.56 85 ALA A O 1
ATOM 649 N N . SER A 1 86 ? 2.879 -4.317 3.953 1.00 97.88 86 SER A N 1
ATOM 650 C CA . SER A 1 86 ? 1.970 -5.464 3.792 1.00 97.88 86 SER A CA 1
ATOM 651 C C . SER A 1 86 ? 0.965 -5.557 4.945 1.00 97.88 86 SER A C 1
ATOM 653 O O . SER A 1 86 ? -0.217 -5.800 4.721 1.00 97.88 86 SER A O 1
ATOM 655 N N . LEU A 1 87 ? 1.410 -5.302 6.182 1.00 97.75 87 LEU A N 1
ATOM 656 C CA . LEU A 1 87 ? 0.519 -5.258 7.348 1.00 97.75 87 LEU A CA 1
ATOM 657 C C . LEU A 1 87 ? -0.446 -4.068 7.280 1.00 97.75 87 LEU A C 1
ATOM 659 O O . LEU A 1 87 ? -1.614 -4.211 7.633 1.00 97.75 87 LEU A O 1
ATOM 663 N N . CYS A 1 88 ? 0.024 -2.910 6.808 1.00 97.12 88 CYS A N 1
ATOM 664 C CA . CYS A 1 88 ? -0.818 -1.734 6.588 1.00 97.12 88 CYS A CA 1
ATOM 665 C C . CYS A 1 88 ? -1.891 -1.994 5.522 1.00 97.12 88 CYS A C 1
ATOM 667 O O . CYS A 1 88 ? -3.058 -1.705 5.769 1.00 97.12 88 CYS A O 1
ATOM 669 N N . HIS A 1 89 ? -1.527 -2.587 4.379 1.00 96.88 89 HIS A N 1
ATOM 670 C CA . HIS A 1 89 ? -2.490 -2.965 3.342 1.00 96.88 89 HIS A CA 1
ATOM 671 C C . HIS A 1 89 ? -3.508 -3.984 3.859 1.00 96.88 89 HIS A C 1
ATOM 673 O O . HIS A 1 89 ? -4.695 -3.811 3.620 1.00 96.88 89 HIS A O 1
ATOM 679 N N . LEU A 1 90 ? -3.085 -4.984 4.642 1.00 96.38 90 LEU A N 1
ATOM 680 C CA . LEU A 1 90 ? -4.009 -5.939 5.261 1.00 96.38 90 LEU A CA 1
ATOM 681 C C . LEU A 1 90 ? -4.987 -5.258 6.229 1.00 96.38 90 LEU A C 1
ATOM 683 O O . LEU A 1 90 ? -6.177 -5.566 6.224 1.00 96.38 90 LEU A O 1
ATOM 687 N N . ALA A 1 91 ? -4.503 -4.343 7.072 1.00 96.25 91 ALA A N 1
ATOM 688 C CA . ALA A 1 91 ? -5.363 -3.586 7.979 1.00 96.25 91 ALA A CA 1
ATOM 689 C C . ALA A 1 91 ? -6.372 -2.720 7.206 1.00 96.25 91 ALA A C 1
ATOM 691 O O . ALA A 1 91 ? -7.536 -2.639 7.597 1.00 96.25 91 ALA A O 1
ATOM 692 N N . TYR A 1 92 ? -5.943 -2.120 6.092 1.00 95.94 92 TYR A N 1
ATOM 693 C CA . TYR A 1 92 ? -6.810 -1.327 5.227 1.00 95.94 92 TYR A CA 1
ATOM 694 C C . TYR A 1 92 ? -7.847 -2.188 4.495 1.00 95.94 92 TYR A C 1
ATOM 696 O O . TYR A 1 92 ? -9.030 -1.874 4.558 1.00 95.94 92 TYR A O 1
ATOM 704 N N . ALA A 1 93 ? -7.452 -3.323 3.914 1.00 95.56 93 ALA A N 1
ATOM 705 C CA . ALA A 1 93 ? -8.374 -4.272 3.288 1.00 95.56 93 ALA A CA 1
ATOM 706 C C . ALA A 1 93 ? -9.437 -4.769 4.284 1.00 95.56 93 ALA A C 1
ATOM 708 O O . ALA A 1 93 ? -10.625 -4.799 3.986 1.00 95.56 93 ALA A O 1
ATOM 709 N N . GLN A 1 94 ? -9.034 -5.056 5.524 1.00 96.19 94 GLN A N 1
ATOM 710 C CA . GLN A 1 94 ? -9.956 -5.418 6.600 1.00 96.19 94 GLN A CA 1
ATOM 711 C C . GLN A 1 94 ? -10.919 -4.292 7.009 1.00 96.19 94 GLN A C 1
ATOM 713 O O . GLN A 1 94 ? -12.037 -4.571 7.447 1.00 96.19 94 GLN A O 1
ATOM 718 N N . LEU A 1 95 ? -10.490 -3.030 6.948 1.00 96.00 95 LEU A N 1
ATOM 719 C CA . LEU A 1 95 ? -11.375 -1.885 7.158 1.00 96.00 95 LEU A CA 1
ATOM 720 C C . LEU A 1 95 ? -12.384 -1.803 6.010 1.00 96.00 95 LEU A C 1
ATOM 722 O O . LEU A 1 95 ? -13.584 -1.773 6.271 1.00 96.00 95 LEU A O 1
ATOM 726 N N . LEU A 1 96 ? -11.891 -1.828 4.769 1.00 95.00 96 LEU A N 1
ATOM 727 C CA . LEU A 1 96 ? -12.685 -1.770 3.544 1.00 95.00 96 LEU A CA 1
ATOM 728 C C . LEU A 1 96 ? -13.756 -2.859 3.499 1.00 95.00 96 LEU A C 1
ATOM 730 O O . LEU A 1 96 ? -14.923 -2.540 3.282 1.00 95.00 96 LEU A O 1
ATOM 734 N N . GLY A 1 97 ? -13.398 -4.112 3.780 1.00 94.25 97 GLY A N 1
ATOM 735 C CA . GLY A 1 97 ? -14.347 -5.224 3.793 1.00 94.25 97 GLY A CA 1
ATOM 736 C C . GLY A 1 97 ? -15.484 -5.011 4.794 1.00 94.25 97 GLY A C 1
ATOM 737 O O . GLY A 1 97 ? -16.659 -5.157 4.463 1.00 94.25 97 GLY A O 1
ATOM 738 N N . ARG A 1 98 ? -15.169 -4.519 6.000 1.00 94.75 98 ARG A N 1
ATOM 739 C CA . ARG A 1 98 ? -16.192 -4.212 7.016 1.00 94.75 98 ARG A CA 1
ATOM 740 C C . ARG A 1 98 ? -17.116 -3.065 6.612 1.00 94.75 98 ARG A C 1
ATOM 742 O O . ARG A 1 98 ? -18.314 -3.161 6.848 1.00 94.75 98 ARG A O 1
ATOM 749 N N . VAL A 1 99 ? -16.583 -1.987 6.032 1.00 95.06 99 VAL A N 1
ATOM 750 C CA . VAL A 1 99 ? -17.390 -0.803 5.665 1.00 95.06 99 VAL A CA 1
ATOM 751 C C . VAL A 1 99 ? -18.120 -0.948 4.327 1.00 95.06 99 VAL A C 1
ATOM 753 O O . VAL A 1 99 ? -18.990 -0.137 4.019 1.00 95.06 99 VAL A O 1
ATOM 756 N N . SER A 1 100 ? -17.775 -1.961 3.531 1.00 92.56 100 SER A N 1
ATOM 757 C CA . SER A 1 100 ? -18.460 -2.313 2.279 1.00 92.56 100 SER A CA 1
ATOM 758 C C . SER A 1 100 ? -19.360 -3.548 2.406 1.00 92.56 100 SER A C 1
ATOM 760 O O . SER A 1 100 ? -20.130 -3.827 1.494 1.00 92.56 100 SER A O 1
ATOM 762 N N . GLY A 1 101 ? -19.286 -4.285 3.521 1.00 90.94 101 GLY A N 1
ATOM 763 C CA . GLY A 1 1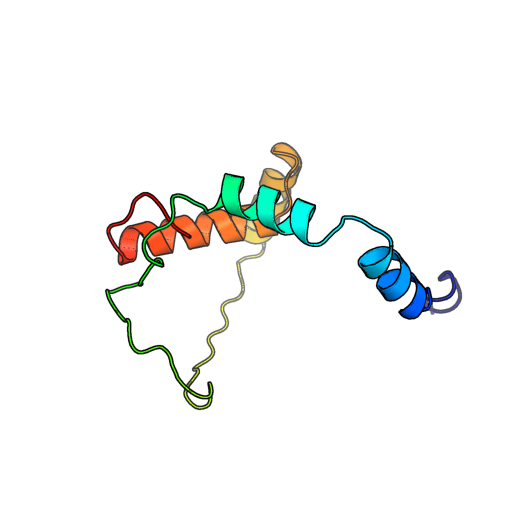01 ? -20.005 -5.551 3.692 1.00 90.94 101 GLY A CA 1
ATOM 764 C C . GLY A 1 101 ? -19.472 -6.679 2.802 1.00 90.94 101 GLY A C 1
ATOM 765 O O . GLY A 1 101 ? -20.219 -7.603 2.492 1.00 90.94 101 GLY A O 1
ATOM 766 N N . ARG A 1 102 ? -18.204 -6.600 2.376 1.00 88.69 102 ARG A N 1
ATOM 767 C CA . ARG A 1 102 ? -17.544 -7.587 1.511 1.00 88.69 102 ARG A CA 1
ATOM 768 C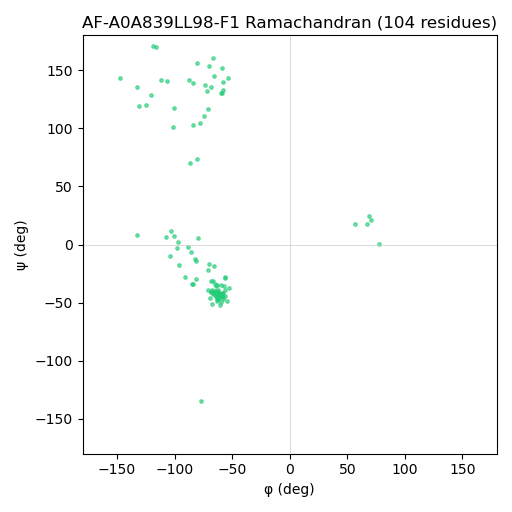 C . ARG A 1 102 ? -16.453 -8.334 2.269 1.00 88.69 102 ARG A C 1
ATOM 770 O O . ARG A 1 102 ? -15.716 -7.752 3.062 1.00 88.69 102 ARG A O 1
ATOM 777 N N . GLU A 1 103 ? -16.333 -9.626 1.996 1.00 87.50 103 GLU A N 1
ATOM 778 C CA . GLU A 1 103 ? -15.208 -10.440 2.476 1.00 87.50 103 GLU A CA 1
ATOM 779 C C . GLU A 1 103 ? -14.051 -10.456 1.471 1.00 87.50 103 GLU A C 1
ATOM 781 O O . GLU A 1 103 ? -12.894 -10.555 1.875 1.00 87.50 103 GLU A O 1
ATOM 786 N N . ASP A 1 104 ? -14.369 -10.287 0.186 1.00 88.94 104 ASP A N 1
ATOM 787 C CA . ASP A 1 104 ? -13.406 -10.164 -0.900 1.00 88.94 104 ASP A CA 1
ATOM 788 C C . ASP A 1 104 ? -13.226 -8.692 -1.301 1.00 88.94 104 ASP A C 1
ATOM 790 O O . ASP A 1 104 ? -14.190 -8.018 -1.693 1.00 88.94 104 ASP A O 1
ATOM 794 N N . VAL A 1 105 ? -11.998 -8.199 -1.121 1.00 91.38 105 VAL A N 1
ATOM 795 C CA . VAL A 1 105 ? -11.608 -6.792 -1.246 1.00 91.38 105 VAL A CA 1
ATOM 796 C C . VAL A 1 105 ? -10.474 -6.669 -2.250 1.00 91.38 105 VAL A C 1
ATOM 798 O O . VAL A 1 105 ? -9.373 -7.176 -2.029 1.00 91.38 105 VAL A O 1
ATOM 801 N N . VAL A 1 106 ? -10.758 -5.906 -3.299 1.00 86.38 106 VAL A N 1
ATOM 802 C CA . VAL A 1 106 ? -9.839 -5.473 -4.357 1.00 86.38 106 VAL A CA 1
ATOM 803 C C . VAL A 1 106 ? -9.637 -3.968 -4.326 1.00 86.38 106 VAL A C 1
ATOM 805 O O . VAL A 1 106 ? -10.606 -3.259 -3.944 1.00 86.38 106 VAL A O 1
#